Protein AF-A0AAD9XRX8-F1 (afdb_monomer_lite)

Secondary structure (DSSP, 8-state):
------HHHHHHHHHHHHHHHHHS-TTT--HHHHHHHHHHHH-SS--TTSHHHHHHHHHHHHHHHHHHHHHHHHHHHHTTS----

Organism: NCBI:txid168575

Sequence (85 aa):
MEVEIDKKTKREIKKTVKKILKGCSLNTMTEKSVREKASAELDLDIDLNDASYKAIVSDCVEEFLVKVKAESEEKRAQLQRPTTT

Radius of gyration: 16.69 Å; chains: 1; bounding box: 43×25×50 Å

Foldseek 3Di:
DPPPCPPVNLVLLLVQLVVVPVVDDLVPDDLVNSQVRSVVVVVPPDRCVDPVNVVSSVVSNVVNVVVVVVVVVVVVVVVPDPPDD

Structure (mmCIF, N/CA/C/O backbone):
data_AF-A0AAD9XRX8-F1
#
_entry.id   AF-A0AAD9XRX8-F1
#
loop_
_atom_site.group_PDB
_atom_site.id
_atom_site.type_symbol
_atom_site.label_atom_id
_atom_site.label_alt_id
_atom_site.label_comp_id
_atom_site.label_asym_id
_atom_site.label_entity_id
_atom_site.label_seq_id
_atom_site.pdbx_PDB_ins_code
_atom_site.Cartn_x
_atom_site.Cartn_y
_atom_site.Cartn_z
_atom_site.occupancy
_atom_site.B_iso_or_equiv
_atom_site.auth_seq_id
_atom_site.auth_comp_id
_atom_site.auth_asym_id
_atom_site.auth_atom_id
_atom_site.pdbx_PDB_model_num
ATOM 1 N N . MET A 1 1 ? 17.865 8.272 -18.555 1.00 36.28 1 MET A N 1
ATOM 2 C CA . MET A 1 1 ? 16.466 8.211 -19.016 1.00 36.28 1 MET A CA 1
ATOM 3 C C . MET A 1 1 ? 15.605 8.488 -17.805 1.00 36.28 1 MET A C 1
ATOM 5 O O . MET A 1 1 ? 15.611 7.676 -16.891 1.00 36.28 1 MET A O 1
ATOM 9 N N . GLU A 1 2 ? 14.971 9.656 -17.737 1.00 46.19 2 GLU A N 1
ATOM 10 C CA . GLU A 1 2 ? 13.882 9.865 -16.783 1.00 46.19 2 GLU A CA 1
ATOM 11 C C . GLU A 1 2 ? 12.703 9.047 -17.301 1.00 46.19 2 GLU A C 1
ATOM 13 O O . GLU A 1 2 ? 12.238 9.260 -18.419 1.00 46.19 2 GLU A O 1
ATOM 18 N N . VAL A 1 3 ? 12.291 8.034 -16.543 1.00 55.81 3 VAL A N 1
ATOM 19 C CA . VAL A 1 3 ? 11.081 7.283 -16.863 1.00 55.81 3 VAL A CA 1
ATOM 20 C C . VAL A 1 3 ? 9.929 8.241 -16.578 1.00 55.81 3 VAL A C 1
ATOM 22 O O . VAL A 1 3 ? 9.588 8.475 -15.418 1.00 55.81 3 VAL A O 1
ATOM 25 N N . GLU A 1 4 ? 9.386 8.876 -17.617 1.00 63.28 4 GLU A N 1
ATOM 26 C CA . GLU A 1 4 ? 8.173 9.683 -17.501 1.00 63.28 4 GLU A CA 1
ATOM 27 C C . GLU A 1 4 ? 7.026 8.764 -17.077 1.00 63.28 4 GLU A C 1
ATOM 29 O O . GLU A 1 4 ? 6.384 8.092 -17.883 1.00 63.28 4 GLU A O 1
ATOM 34 N N . ILE A 1 5 ? 6.793 8.698 -15.767 1.00 70.81 5 ILE A N 1
ATOM 35 C CA . ILE A 1 5 ? 5.650 7.985 -15.219 1.00 70.81 5 ILE A CA 1
ATOM 36 C C . ILE A 1 5 ? 4.406 8.785 -15.583 1.00 70.81 5 ILE A C 1
ATOM 38 O O . ILE A 1 5 ? 4.161 9.863 -15.030 1.00 70.81 5 ILE A O 1
ATOM 42 N N . ASP A 1 6 ? 3.600 8.227 -16.484 1.00 81.25 6 ASP A N 1
ATOM 43 C CA . ASP A 1 6 ? 2.336 8.830 -16.881 1.00 81.25 6 ASP A CA 1
ATOM 44 C C . ASP A 1 6 ? 1.466 9.124 -15.644 1.00 81.25 6 ASP A C 1
ATOM 46 O O . ASP A 1 6 ? 1.367 8.331 -14.695 1.00 81.25 6 ASP A O 1
ATOM 50 N N . LYS A 1 7 ? 0.813 10.290 -15.634 1.00 82.00 7 LYS A N 1
ATOM 51 C CA . LYS A 1 7 ? -0.044 10.715 -14.515 1.00 82.00 7 LYS A CA 1
ATOM 52 C C . LYS A 1 7 ? -1.154 9.700 -14.238 1.00 82.00 7 LYS A C 1
ATOM 54 O O . LYS A 1 7 ? -1.544 9.531 -13.079 1.00 82.00 7 LYS A O 1
ATOM 59 N N . LYS A 1 8 ? -1.655 9.020 -15.274 1.00 83.50 8 LYS A N 1
ATOM 60 C CA . LYS A 1 8 ? -2.629 7.934 -15.160 1.00 83.50 8 LYS A CA 1
ATOM 61 C C . LYS A 1 8 ? -2.022 6.754 -14.410 1.00 83.50 8 LYS A C 1
ATOM 63 O O . LYS A 1 8 ? -2.603 6.335 -13.413 1.00 83.50 8 LYS A O 1
ATOM 68 N N . THR A 1 9 ? -0.832 6.306 -14.803 1.00 82.00 9 THR A N 1
ATOM 69 C CA . THR A 1 9 ? -0.096 5.215 -14.148 1.00 82.00 9 THR A CA 1
ATOM 70 C C . THR A 1 9 ? 0.162 5.518 -12.676 1.00 82.00 9 THR A C 1
ATOM 72 O O . THR A 1 9 ? -0.182 4.724 -11.802 1.00 82.00 9 THR A O 1
ATOM 75 N N . LYS A 1 10 ? 0.660 6.720 -12.359 1.00 84.25 10 LYS A N 1
ATOM 76 C CA . LYS A 1 10 ? 0.851 7.158 -10.966 1.00 84.25 10 LYS A CA 1
ATOM 77 C C . LYS A 1 10 ? -0.450 7.103 -10.161 1.00 84.25 10 LYS A C 1
ATOM 79 O O . LYS A 1 10 ? -0.448 6.692 -8.999 1.00 84.25 10 LYS A O 1
ATOM 84 N N . ARG A 1 11 ? -1.567 7.534 -10.756 1.00 86.88 11 ARG A N 1
ATOM 85 C CA . ARG A 1 11 ? -2.883 7.532 -10.104 1.00 86.88 11 ARG A CA 1
ATOM 86 C C . ARG A 1 11 ? -3.403 6.114 -9.869 1.00 86.88 11 ARG A C 1
ATOM 88 O O . ARG A 1 11 ? -3.947 5.864 -8.794 1.00 86.88 11 ARG A O 1
ATOM 95 N N . GLU A 1 12 ? -3.228 5.218 -10.833 1.00 87.38 12 GLU A N 1
ATOM 96 C CA . GLU A 1 12 ? -3.589 3.799 -10.725 1.00 87.38 12 GLU A CA 1
ATOM 97 C C . GLU A 1 12 ? -2.799 3.141 -9.589 1.00 87.38 12 GLU A C 1
ATOM 99 O O . GLU A 1 12 ? -3.409 2.610 -8.663 1.00 87.38 12 GLU A O 1
ATOM 104 N N . ILE A 1 13 ? -1.470 3.314 -9.560 1.00 85.44 13 ILE A N 1
ATOM 105 C CA . ILE A 1 13 ? -0.602 2.796 -8.488 1.00 85.44 13 ILE A CA 1
ATOM 106 C C . ILE A 1 13 ? -1.086 3.266 -7.116 1.00 85.44 13 ILE A C 1
ATOM 108 O O . ILE A 1 13 ? -1.341 2.443 -6.236 1.00 85.44 13 ILE A O 1
ATOM 112 N N . LYS A 1 14 ? -1.280 4.581 -6.923 1.00 87.50 14 LYS A N 1
ATOM 113 C CA . LYS A 1 14 ? -1.758 5.119 -5.636 1.00 87.50 14 LYS A CA 1
ATOM 114 C C . LYS A 1 14 ? -3.118 4.533 -5.243 1.00 87.50 14 LYS A C 1
ATOM 116 O O . LYS A 1 14 ? -3.353 4.241 -4.069 1.00 87.50 14 LYS A O 1
ATOM 121 N N . LYS A 1 15 ? -4.028 4.353 -6.203 1.00 88.50 15 LYS A N 1
ATOM 122 C CA . LYS A 1 15 ? -5.367 3.804 -5.954 1.00 88.50 15 LYS A CA 1
ATOM 123 C C . LYS A 1 15 ? -5.301 2.332 -5.540 1.00 88.50 15 LYS A C 1
ATOM 125 O O . LYS A 1 15 ? -5.938 1.969 -4.551 1.00 88.50 15 LYS A O 1
ATOM 130 N N . THR A 1 16 ? -4.509 1.526 -6.240 1.00 89.12 16 THR A N 1
ATOM 131 C CA . THR A 1 16 ? -4.306 0.100 -5.953 1.00 89.12 16 THR A CA 1
ATOM 132 C C . THR A 1 16 ? -3.626 -0.097 -4.601 1.00 89.12 16 THR A C 1
ATOM 134 O O . THR A 1 16 ? -4.163 -0.793 -3.742 1.00 89.12 16 THR A O 1
ATOM 137 N N . VAL A 1 17 ? -2.522 0.615 -4.340 1.00 87.75 17 VAL A N 1
ATOM 138 C CA . VAL A 1 17 ? -1.816 0.589 -3.045 1.00 87.75 17 VAL A CA 1
ATOM 139 C C . VAL A 1 17 ? -2.769 0.923 -1.899 1.00 87.75 17 VAL A C 1
ATOM 141 O O . VAL A 1 17 ? -2.857 0.186 -0.919 1.00 87.75 17 VAL A O 1
ATOM 144 N N . LYS A 1 18 ? -3.564 1.987 -2.037 1.00 88.06 18 LYS A N 1
ATOM 145 C CA . LYS A 1 18 ? -4.531 2.390 -1.010 1.00 88.06 18 LYS A CA 1
ATOM 146 C C . LYS A 1 18 ? -5.648 1.367 -0.802 1.00 88.06 18 LYS A C 1
ATOM 148 O O . LYS A 1 18 ? -6.120 1.209 0.321 1.00 88.06 18 LYS A O 1
ATOM 153 N N . LYS A 1 19 ? -6.092 0.684 -1.858 1.00 88.50 19 LYS A N 1
ATOM 154 C CA . LYS A 1 19 ? -7.095 -0.387 -1.773 1.00 88.50 19 LYS A CA 1
ATOM 155 C C . LYS A 1 19 ? -6.543 -1.593 -1.007 1.00 88.50 19 LYS A C 1
ATOM 157 O O . LYS A 1 19 ? -7.218 -2.077 -0.102 1.00 88.50 19 LYS A O 1
ATOM 162 N N . ILE A 1 20 ? -5.304 -1.997 -1.290 1.00 87.94 20 ILE A N 1
ATOM 163 C CA . ILE A 1 20 ? -4.603 -3.068 -0.564 1.00 87.94 20 ILE A CA 1
ATOM 164 C C . ILE A 1 20 ? -4.434 -2.692 0.912 1.00 87.94 20 ILE A C 1
ATOM 166 O O . ILE A 1 20 ? -4.781 -3.479 1.788 1.00 87.94 20 ILE A O 1
ATOM 170 N N . LEU A 1 21 ? -3.976 -1.469 1.199 1.00 85.12 21 LEU A N 1
ATOM 171 C CA . LEU A 1 21 ? -3.777 -0.977 2.567 1.00 85.12 21 LEU A CA 1
ATOM 172 C C . LEU A 1 21 ? -5.078 -0.878 3.375 1.00 85.12 21 LEU A C 1
ATOM 174 O O . LEU A 1 21 ? -5.054 -1.052 4.587 1.00 85.12 21 LEU A O 1
ATOM 178 N N . LYS A 1 22 ? -6.217 -0.611 2.725 1.00 84.38 22 LYS A N 1
ATOM 179 C CA . LYS A 1 22 ? -7.537 -0.638 3.376 1.00 84.38 22 LYS A CA 1
ATOM 180 C C . LYS A 1 22 ? -8.054 -2.053 3.628 1.00 84.38 22 LYS A C 1
ATOM 182 O O . LYS A 1 22 ? -8.790 -2.255 4.587 1.00 84.38 22 LYS A O 1
ATOM 187 N N . GLY A 1 23 ? -7.732 -2.997 2.745 1.00 81.38 23 GLY A N 1
ATOM 188 C CA . GLY A 1 23 ? -8.181 -4.389 2.839 1.00 81.38 23 GLY A CA 1
ATOM 189 C C . GLY A 1 23 ? -7.296 -5.277 3.715 1.00 81.38 23 GLY A C 1
ATOM 190 O O . GLY A 1 23 ? -7.710 -6.373 4.081 1.00 81.38 23 GLY A O 1
ATOM 191 N N . CYS A 1 24 ? -6.090 -4.826 4.057 1.00 77.25 24 CYS A N 1
ATOM 192 C CA . CYS A 1 24 ? -5.152 -5.562 4.895 1.00 77.25 24 CYS A CA 1
ATOM 193 C C . CYS A 1 24 ? -4.864 -4.844 6.212 1.00 77.25 24 CYS A C 1
ATOM 195 O O . CYS A 1 24 ? -4.939 -3.624 6.328 1.00 77.25 24 CYS A O 1
ATOM 197 N N . SER A 1 25 ? -4.462 -5.620 7.215 1.00 75.56 25 SER A N 1
ATOM 198 C CA . SER A 1 25 ? -3.990 -5.078 8.482 1.00 75.56 25 SER A CA 1
ATOM 199 C C . SER A 1 25 ? -2.634 -4.392 8.294 1.00 75.56 25 SER A C 1
ATOM 201 O O . SER A 1 25 ? -1.643 -5.025 7.928 1.00 75.56 25 SER A O 1
ATOM 203 N N . LEU A 1 26 ? -2.575 -3.095 8.603 1.00 73.31 26 LEU A N 1
ATOM 204 C CA . LEU A 1 26 ? -1.347 -2.286 8.543 1.00 73.31 26 LEU A CA 1
ATOM 205 C C . LEU A 1 26 ? -0.237 -2.808 9.460 1.00 73.31 26 LEU A C 1
ATOM 207 O O . LEU A 1 26 ? 0.932 -2.543 9.225 1.00 73.31 26 LEU A O 1
ATOM 211 N N . ASN A 1 27 ? -0.606 -3.579 10.482 1.00 70.12 27 ASN A N 1
ATOM 212 C CA . ASN A 1 27 ? 0.325 -4.194 11.421 1.00 70.12 27 ASN A CA 1
ATOM 213 C C . ASN A 1 27 ? 1.123 -5.362 10.819 1.00 70.12 27 ASN A C 1
ATOM 215 O O . ASN A 1 27 ? 2.169 -5.719 11.349 1.00 70.12 27 ASN A O 1
ATOM 219 N N . THR A 1 28 ? 0.611 -5.979 9.752 1.00 71.81 28 THR A N 1
ATOM 220 C CA . THR A 1 28 ? 1.220 -7.147 9.093 1.00 71.81 28 THR A CA 1
ATOM 221 C C . THR A 1 28 ? 1.691 -6.838 7.674 1.00 71.81 28 THR A C 1
ATOM 223 O O . THR A 1 28 ? 2.442 -7.616 7.093 1.00 71.81 28 THR A O 1
ATOM 226 N N . MET A 1 29 ? 1.243 -5.724 7.092 1.00 77.62 29 MET A N 1
ATOM 227 C CA . MET A 1 29 ? 1.654 -5.292 5.759 1.00 77.62 29 MET A CA 1
ATOM 228 C C . MET A 1 29 ? 2.987 -4.551 5.802 1.00 77.62 29 MET A C 1
ATOM 230 O O . MET A 1 29 ? 3.139 -3.560 6.510 1.00 77.62 29 MET A O 1
ATOM 234 N N . THR A 1 30 ? 3.934 -5.003 4.981 1.00 80.56 30 THR A N 1
ATOM 235 C CA . THR A 1 30 ? 5.196 -4.301 4.720 1.00 80.56 30 THR A CA 1
ATOM 236 C C . THR A 1 30 ? 5.169 -3.680 3.328 1.00 80.56 30 THR A C 1
ATOM 238 O O . THR A 1 30 ? 4.463 -4.159 2.439 1.00 80.56 30 THR A O 1
ATOM 241 N N . GLU A 1 31 ? 5.971 -2.639 3.102 1.00 82.50 31 GLU A N 1
ATOM 242 C CA . GLU A 1 31 ? 6.064 -1.973 1.795 1.00 82.50 31 GLU A CA 1
ATOM 243 C C . GLU A 1 31 ? 6.399 -2.953 0.655 1.00 82.50 31 GLU A C 1
ATOM 245 O O . GLU A 1 31 ? 5.900 -2.808 -0.461 1.00 82.50 31 GLU A O 1
ATOM 250 N N . LYS A 1 32 ? 7.198 -3.991 0.945 1.00 83.88 32 LYS A N 1
ATOM 251 C CA . LYS A 1 32 ? 7.518 -5.056 -0.012 1.00 83.88 32 LYS A CA 1
ATOM 252 C C . LYS A 1 32 ? 6.263 -5.826 -0.428 1.00 83.88 32 LYS A C 1
ATOM 254 O O . LYS A 1 32 ? 5.970 -5.900 -1.615 1.00 83.88 32 LYS A O 1
ATOM 259 N N . SER A 1 33 ? 5.484 -6.321 0.533 1.00 84.56 33 SER A N 1
ATOM 260 C CA . SER A 1 33 ? 4.259 -7.076 0.239 1.00 84.56 33 SER A CA 1
ATOM 261 C C . SER A 1 33 ? 3.193 -6.223 -0.449 1.00 84.56 33 SER A C 1
ATOM 263 O O . SER A 1 33 ? 2.459 -6.719 -1.303 1.00 84.56 33 SER A O 1
ATOM 265 N N . VAL A 1 34 ? 3.119 -4.931 -0.109 1.00 85.75 34 VAL A N 1
ATOM 266 C CA . VAL A 1 34 ? 2.244 -3.973 -0.797 1.00 85.75 34 VAL A CA 1
ATOM 267 C C . VAL A 1 34 ? 2.663 -3.820 -2.256 1.00 85.75 34 VAL A C 1
ATOM 269 O O . VAL A 1 34 ? 1.795 -3.820 -3.124 1.00 85.75 34 VAL A O 1
ATOM 272 N N . ARG A 1 35 ? 3.967 -3.743 -2.546 1.00 85.00 35 ARG A N 1
ATOM 273 C CA . ARG A 1 35 ? 4.465 -3.698 -3.925 1.00 85.00 35 ARG A CA 1
ATOM 274 C C . ARG A 1 35 ? 4.206 -4.972 -4.699 1.00 85.00 35 ARG A C 1
ATOM 276 O O . ARG A 1 35 ? 3.713 -4.883 -5.812 1.00 85.00 35 ARG A O 1
ATOM 283 N N . GLU A 1 36 ? 4.480 -6.134 -4.120 1.00 85.94 36 GLU A N 1
ATOM 284 C CA . GLU A 1 36 ? 4.230 -7.412 -4.795 1.00 85.94 36 GLU A CA 1
ATOM 285 C C . GLU A 1 36 ? 2.747 -7.557 -5.158 1.00 85.94 36 GLU A C 1
ATOM 287 O O . GLU A 1 36 ? 2.411 -7.864 -6.298 1.00 85.94 36 GLU A O 1
ATOM 292 N N . LYS A 1 37 ? 1.841 -7.226 -4.228 1.00 86.06 37 LYS A N 1
ATOM 293 C CA . LYS A 1 37 ? 0.397 -7.236 -4.499 1.00 86.06 37 LYS A CA 1
ATOM 294 C C . LYS A 1 37 ? -0.036 -6.172 -5.497 1.00 86.06 37 LYS A C 1
ATOM 296 O O . LYS A 1 37 ? -0.864 -6.460 -6.348 1.00 86.06 37 LYS A O 1
ATOM 301 N N . ALA A 1 38 ? 0.474 -4.949 -5.380 1.00 85.50 38 ALA A N 1
ATOM 302 C CA . ALA A 1 38 ? 0.085 -3.872 -6.279 1.00 85.50 38 ALA A CA 1
ATOM 303 C C . ALA A 1 38 ? 0.580 -4.131 -7.705 1.00 85.50 38 ALA A C 1
ATOM 305 O O . ALA A 1 38 ? -0.159 -3.851 -8.637 1.00 85.50 38 ALA A O 1
ATOM 306 N N . SER A 1 39 ? 1.776 -4.701 -7.870 1.00 84.75 39 SER A N 1
ATOM 307 C CA . SER A 1 39 ? 2.320 -5.098 -9.171 1.00 84.75 39 SER A CA 1
ATOM 308 C C . SER A 1 39 ? 1.496 -6.240 -9.765 1.00 84.75 39 SER A C 1
ATOM 310 O O . SER A 1 39 ? 1.069 -6.143 -10.909 1.00 84.75 39 SER A O 1
ATOM 312 N N . ALA A 1 40 ? 1.143 -7.244 -8.952 1.00 84.44 40 ALA A N 1
ATOM 313 C CA . ALA A 1 40 ? 0.259 -8.328 -9.377 1.00 84.44 40 ALA A CA 1
ATOM 314 C C . ALA A 1 40 ? -1.163 -7.857 -9.744 1.00 84.44 40 ALA A C 1
ATOM 316 O O . ALA A 1 40 ? -1.764 -8.398 -10.659 1.00 84.44 40 ALA A O 1
ATOM 317 N N . GLU A 1 41 ? -1.722 -6.866 -9.040 1.00 84.31 41 GLU A N 1
ATOM 318 C CA . GLU A 1 41 ? -3.071 -6.339 -9.319 1.00 84.31 41 GLU A CA 1
ATOM 319 C C . GLU A 1 41 ? -3.079 -5.337 -10.487 1.00 84.31 41 GLU A C 1
ATOM 321 O O . GLU A 1 41 ? -4.129 -5.105 -11.084 1.00 84.31 41 GLU A O 1
ATOM 326 N N . LEU A 1 42 ? -1.933 -4.727 -10.811 1.00 79.19 42 LEU A N 1
ATOM 327 C CA . LEU A 1 42 ? -1.825 -3.778 -11.918 1.00 79.19 42 LEU A CA 1
ATOM 328 C C . LEU A 1 42 ? -1.737 -4.457 -13.287 1.00 79.19 42 LEU A C 1
ATOM 330 O O . LEU A 1 42 ? -2.023 -3.752 -14.250 1.00 79.19 42 LEU A O 1
ATOM 334 N N . ASP A 1 43 ? -1.405 -5.758 -13.367 1.00 65.56 43 ASP A N 1
ATOM 335 C CA . ASP A 1 43 ? -1.384 -6.674 -14.545 1.00 65.56 43 ASP A CA 1
ATOM 336 C C . ASP A 1 43 ? -0.638 -6.169 -15.810 1.00 65.56 43 ASP A C 1
ATOM 338 O O . ASP A 1 43 ? -0.397 -6.893 -16.768 1.00 65.56 43 ASP A O 1
ATOM 342 N N . LEU A 1 44 ? -0.225 -4.910 -15.797 1.00 57.97 44 LEU A N 1
ATOM 343 C CA . LEU A 1 44 ? 0.601 -4.198 -16.748 1.00 57.97 44 LEU A CA 1
ATOM 344 C C . LEU A 1 44 ? 2.034 -4.290 -16.232 1.00 57.97 44 LEU A C 1
ATOM 346 O O . LEU A 1 44 ? 2.223 -4.249 -15.021 1.00 57.97 44 LEU A O 1
ATOM 350 N N . ASP A 1 45 ? 2.999 -4.363 -17.147 1.00 63.50 45 ASP A N 1
ATOM 351 C CA . ASP A 1 45 ? 4.475 -4.413 -17.032 1.00 63.50 45 ASP A CA 1
ATOM 352 C C . ASP A 1 45 ? 5.135 -3.326 -16.126 1.00 63.50 45 ASP A C 1
ATOM 354 O O . ASP A 1 45 ? 6.175 -2.743 -16.424 1.00 63.50 45 ASP A O 1
ATOM 358 N N . ILE A 1 46 ? 4.500 -2.972 -15.013 1.00 68.75 46 ILE A N 1
ATOM 359 C CA . ILE A 1 46 ? 4.891 -1.960 -14.048 1.00 68.75 46 ILE A CA 1
ATOM 360 C C . ILE A 1 46 ? 5.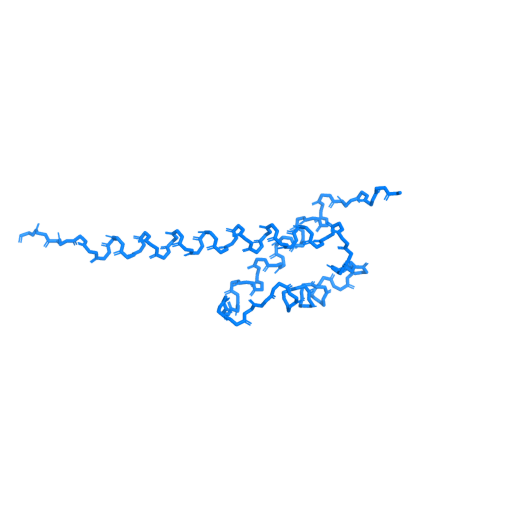570 -2.701 -12.910 1.00 68.75 46 ILE A C 1
ATOM 362 O O . ILE A 1 46 ? 4.952 -3.163 -11.941 1.00 68.75 46 ILE A O 1
ATOM 366 N N . ASP A 1 47 ? 6.881 -2.795 -13.044 1.00 72.44 47 ASP A N 1
ATOM 367 C CA . ASP A 1 47 ? 7.728 -3.310 -11.996 1.00 72.44 47 ASP A CA 1
ATOM 368 C C . ASP A 1 47 ? 7.850 -2.256 -10.882 1.00 72.44 47 ASP A C 1
ATOM 370 O O . ASP A 1 47 ? 8.557 -1.254 -10.980 1.00 72.44 47 ASP A O 1
ATOM 374 N N . LEU A 1 48 ? 7.110 -2.464 -9.791 1.00 74.75 48 LEU A N 1
ATOM 375 C CA . LEU A 1 48 ? 7.165 -1.591 -8.615 1.00 74.75 48 LEU A CA 1
ATOM 376 C C . LEU A 1 48 ? 8.490 -1.730 -7.834 1.00 74.75 48 LEU A C 1
ATOM 378 O O . LEU A 1 48 ? 8.702 -1.019 -6.843 1.00 74.75 48 LEU A O 1
ATOM 382 N N . ASN A 1 49 ? 9.375 -2.652 -8.223 1.00 74.44 49 ASN A N 1
ATOM 383 C CA . ASN A 1 49 ? 10.722 -2.744 -7.669 1.00 74.44 49 ASN A CA 1
ATOM 384 C C . ASN A 1 49 ? 11.636 -1.646 -8.236 1.00 74.44 49 ASN A C 1
ATOM 386 O O . ASN A 1 49 ? 12.603 -1.270 -7.569 1.00 74.44 49 ASN A O 1
ATOM 390 N N . ASP A 1 50 ? 11.293 -1.077 -9.395 1.00 81.00 50 ASP A N 1
ATOM 391 C CA . ASP A 1 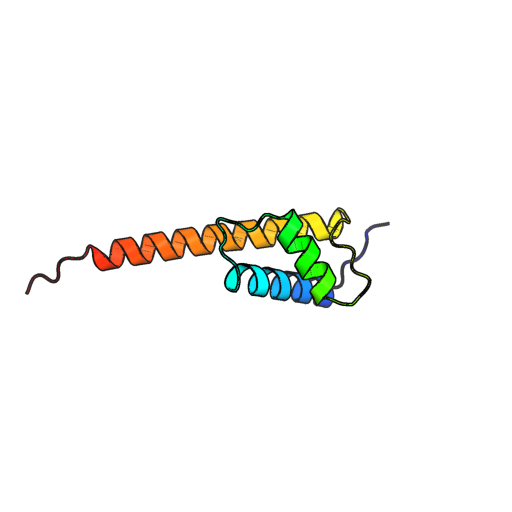50 ? 11.993 0.071 -9.960 1.00 81.00 50 ASP A CA 1
ATOM 392 C C . ASP A 1 50 ? 11.988 1.272 -8.996 1.00 81.00 50 ASP A C 1
ATOM 394 O O . ASP A 1 50 ? 11.002 1.569 -8.305 1.00 81.00 50 ASP A O 1
ATOM 398 N N . ALA A 1 51 ? 13.117 1.979 -8.941 1.00 80.50 51 ALA A N 1
ATOM 399 C CA . ALA A 1 51 ? 13.334 3.083 -8.015 1.00 80.50 51 ALA A CA 1
ATOM 400 C C . ALA A 1 51 ? 12.304 4.214 -8.186 1.00 80.50 51 ALA A C 1
ATOM 402 O O . ALA A 1 51 ? 11.887 4.815 -7.189 1.00 80.50 51 ALA A O 1
ATOM 403 N N . SER A 1 52 ? 11.850 4.476 -9.416 1.00 79.69 52 SER A N 1
ATOM 404 C CA . SER A 1 52 ? 10.897 5.548 -9.708 1.00 79.69 52 SER A CA 1
ATOM 405 C C . SER A 1 52 ? 9.508 5.255 -9.132 1.00 79.69 52 SER A C 1
ATOM 407 O O . SER A 1 52 ? 8.858 6.149 -8.585 1.00 79.69 52 SER A O 1
ATOM 409 N N . TYR A 1 53 ? 9.063 3.997 -9.174 1.00 80.75 53 TYR A N 1
ATOM 410 C CA . TYR A 1 53 ? 7.777 3.589 -8.602 1.00 80.75 53 TYR A CA 1
ATOM 411 C C . TYR A 1 53 ? 7.859 3.289 -7.106 1.00 80.75 53 TYR A C 1
ATOM 413 O O . TYR A 1 53 ? 6.912 3.573 -6.369 1.00 80.75 53 TYR A O 1
ATOM 421 N N . LYS A 1 54 ? 9.003 2.781 -6.635 1.00 83.88 54 LYS A N 1
ATOM 422 C CA . LYS A 1 54 ? 9.286 2.543 -5.216 1.00 83.88 54 LYS A CA 1
ATOM 423 C C . LYS A 1 54 ? 8.988 3.771 -4.365 1.00 83.88 54 LYS A C 1
ATOM 425 O O . LYS A 1 54 ? 8.268 3.658 -3.375 1.00 83.88 54 LYS A O 1
ATOM 430 N N . ALA A 1 55 ? 9.490 4.936 -4.776 1.00 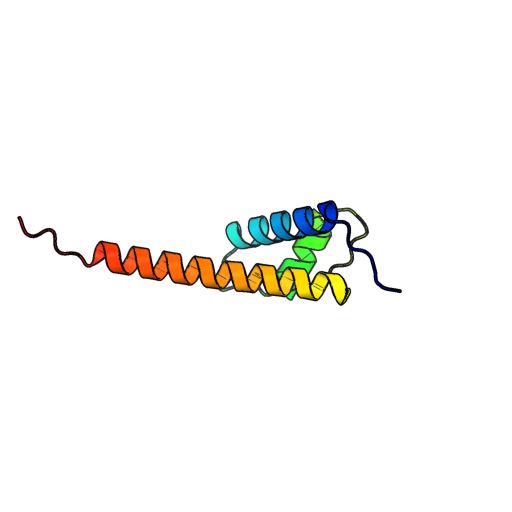84.81 55 ALA A N 1
ATOM 431 C CA . ALA A 1 55 ? 9.265 6.188 -4.060 1.00 84.81 55 ALA A CA 1
ATOM 432 C C . ALA A 1 55 ? 7.769 6.538 -3.967 1.00 84.81 55 ALA A C 1
ATOM 434 O O . ALA A 1 55 ? 7.300 6.966 -2.917 1.00 84.81 55 ALA A O 1
ATOM 435 N N . ILE A 1 56 ? 6.999 6.290 -5.032 1.00 85.00 56 ILE A N 1
ATOM 436 C CA . ILE A 1 56 ? 5.551 6.550 -5.065 1.00 85.00 56 ILE A CA 1
ATOM 437 C C . ILE A 1 56 ? 4.806 5.638 -4.090 1.00 85.00 56 ILE A C 1
ATOM 439 O O . ILE A 1 56 ? 3.884 6.090 -3.413 1.00 85.00 56 ILE A O 1
ATOM 443 N N . VAL A 1 57 ? 5.173 4.356 -4.032 1.00 84.19 57 VAL A N 1
ATOM 444 C CA . VAL A 1 57 ? 4.530 3.404 -3.119 1.00 84.19 57 VAL A CA 1
ATOM 445 C C . VAL A 1 57 ? 4.876 3.736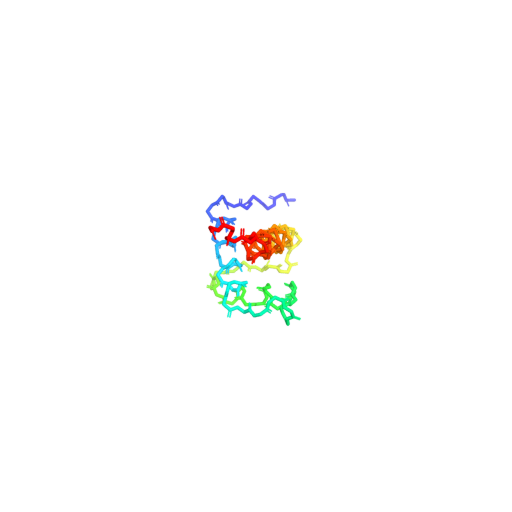 -1.673 1.00 84.19 57 VAL A C 1
ATOM 447 O O . VAL A 1 57 ? 3.973 3.760 -0.842 1.00 84.19 57 VAL A O 1
ATOM 450 N N . SER A 1 58 ? 6.140 4.054 -1.397 1.00 86.62 58 SER A N 1
ATOM 451 C CA . SER A 1 58 ? 6.620 4.452 -0.070 1.00 86.62 58 SER A CA 1
ATOM 452 C C . SER A 1 58 ? 5.874 5.694 0.444 1.00 86.62 58 SER A C 1
ATOM 454 O O . SER A 1 58 ? 5.217 5.630 1.482 1.00 86.62 58 SER A O 1
ATOM 456 N N . ASP A 1 59 ? 5.819 6.758 -0.368 1.00 87.56 59 ASP A N 1
ATOM 457 C CA . ASP A 1 59 ? 5.043 7.985 -0.111 1.00 87.56 59 ASP A CA 1
ATOM 458 C C . ASP A 1 59 ? 3.562 7.683 0.168 1.00 87.56 59 ASP A C 1
ATOM 460 O O . ASP A 1 59 ? 2.961 8.185 1.117 1.00 87.56 59 ASP A O 1
ATOM 464 N N . CYS A 1 60 ? 2.961 6.797 -0.629 1.00 86.75 60 CYS A N 1
ATOM 465 C CA . CYS A 1 60 ? 1.549 6.464 -0.493 1.00 86.75 60 CYS A CA 1
ATOM 466 C C . CYS A 1 60 ? 1.242 5.633 0.766 1.00 86.75 60 CYS A C 1
ATOM 468 O O . CYS A 1 60 ? 0.163 5.785 1.346 1.00 86.75 60 CYS A O 1
ATOM 470 N N . VAL A 1 61 ? 2.156 4.746 1.174 1.00 84.31 61 VAL A N 1
ATOM 471 C CA . VAL A 1 61 ? 2.045 3.960 2.413 1.00 84.31 61 VAL A CA 1
ATOM 472 C C . VAL A 1 61 ? 2.201 4.875 3.623 1.00 84.31 61 VAL A C 1
ATOM 474 O O . VAL A 1 61 ? 1.394 4.796 4.549 1.00 84.31 61 VAL A O 1
ATOM 477 N N . GLU A 1 62 ? 3.183 5.774 3.599 1.00 86.88 62 GLU A N 1
ATOM 478 C CA . GLU A 1 62 ? 3.433 6.713 4.690 1.00 86.88 62 GLU A CA 1
ATOM 479 C C . GLU A 1 62 ? 2.251 7.677 4.883 1.00 86.88 62 GLU A C 1
ATOM 481 O O . GLU A 1 62 ? 1.709 7.767 5.987 1.00 86.88 62 GLU A O 1
ATOM 486 N N . GLU A 1 63 ? 1.744 8.289 3.802 1.00 87.75 63 GLU A N 1
ATOM 487 C CA . GLU A 1 63 ? 0.553 9.153 3.848 1.00 87.75 63 GLU A CA 1
ATOM 488 C C . GLU A 1 63 ? -0.663 8.403 4.420 1.00 87.75 63 GLU A C 1
ATOM 490 O O . GLU A 1 63 ? -1.448 8.949 5.204 1.00 87.75 63 GLU A O 1
ATOM 495 N N . PHE A 1 64 ? -0.826 7.128 4.052 1.00 85.56 64 PHE A N 1
ATOM 496 C CA . PHE A 1 64 ? -1.919 6.305 4.557 1.00 85.56 64 PHE A CA 1
ATOM 497 C C . PHE A 1 64 ? -1.786 6.028 6.057 1.00 85.56 64 PHE A C 1
ATOM 499 O O . PHE A 1 64 ? -2.765 6.180 6.788 1.00 85.56 64 PHE A O 1
ATOM 506 N N . LEU A 1 65 ? -0.591 5.666 6.531 1.00 83.31 65 LEU A N 1
ATOM 507 C CA . LEU A 1 65 ? -0.325 5.423 7.950 1.00 83.31 65 LEU A CA 1
ATOM 508 C C . LEU A 1 65 ? -0.556 6.680 8.791 1.00 83.31 65 LEU A C 1
ATOM 510 O O . LEU A 1 65 ? -1.178 6.592 9.851 1.00 83.31 65 LEU A O 1
ATOM 514 N N . VAL A 1 66 ? -0.112 7.845 8.309 1.00 86.69 66 VAL A N 1
ATOM 515 C CA . VAL A 1 66 ? -0.362 9.138 8.965 1.00 86.69 66 VAL A CA 1
ATOM 516 C C . VAL A 1 66 ? -1.864 9.392 9.082 1.00 86.69 66 VAL A C 1
ATOM 518 O O . VAL A 1 66 ? -2.352 9.685 10.173 1.00 86.69 66 VAL A O 1
ATOM 521 N N . LYS A 1 67 ? -2.622 9.198 7.995 1.00 86.06 67 LYS A N 1
ATOM 522 C CA . LYS A 1 67 ? -4.086 9.347 8.011 1.00 86.06 67 LYS A CA 1
ATOM 523 C C . LYS A 1 67 ? -4.770 8.404 8.991 1.00 86.06 67 LYS A C 1
ATOM 525 O O . LYS A 1 67 ? -5.658 8.831 9.719 1.00 86.06 67 LYS A O 1
ATOM 530 N N . VAL A 1 68 ? -4.369 7.135 9.023 1.00 83.19 68 VAL A N 1
ATOM 531 C CA . VAL A 1 68 ? -4.985 6.140 9.912 1.00 83.19 68 VAL A CA 1
ATOM 532 C C . VAL A 1 68 ? -4.666 6.424 11.377 1.00 83.19 68 VAL A C 1
ATOM 534 O O . VAL A 1 68 ? -5.543 6.265 12.228 1.00 83.19 68 VAL A O 1
ATOM 537 N N . LYS A 1 69 ? -3.447 6.887 11.683 1.00 82.38 69 LYS A N 1
ATOM 538 C CA . LYS A 1 69 ? -3.084 7.336 13.033 1.00 82.38 69 LYS A CA 1
ATOM 539 C C . LYS A 1 69 ? -3.912 8.547 13.456 1.00 82.38 69 LYS A C 1
ATOM 541 O O . LYS A 1 69 ? -4.503 8.505 14.529 1.00 82.38 69 LYS A O 1
ATOM 546 N N . ALA A 1 70 ? -4.012 9.562 12.598 1.00 84.69 70 ALA A N 1
ATOM 547 C CA . ALA A 1 70 ? -4.815 10.753 12.865 1.00 84.69 70 ALA A CA 1
ATOM 548 C C . ALA A 1 70 ? -6.299 10.412 13.093 1.00 84.69 70 ALA A C 1
ATOM 550 O O . ALA A 1 70 ? -6.890 10.858 14.071 1.00 84.69 70 ALA A O 1
ATOM 551 N N . GLU A 1 71 ? -6.891 9.557 12.250 1.00 81.44 71 GLU A N 1
ATOM 552 C CA . GLU A 1 71 ? -8.291 9.137 12.406 1.00 81.44 71 GLU A CA 1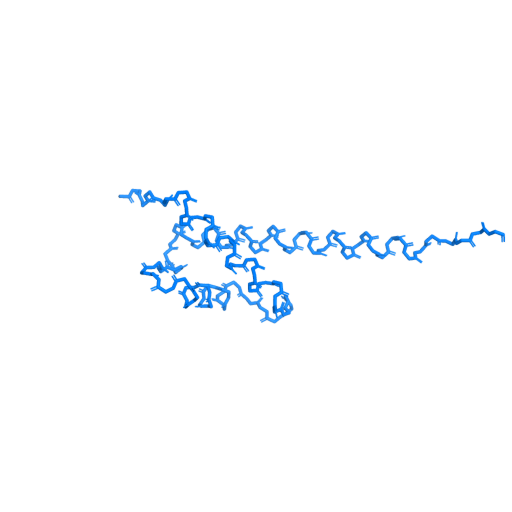
ATOM 553 C C . GLU A 1 71 ? -8.504 8.315 13.690 1.00 81.44 71 GLU A C 1
ATOM 555 O O . GLU A 1 71 ? -9.523 8.454 14.371 1.00 81.44 71 GLU A O 1
ATOM 560 N N . SER A 1 72 ? -7.533 7.470 14.050 1.00 76.56 72 SER A N 1
ATOM 561 C CA . SER A 1 72 ? -7.585 6.683 15.287 1.00 76.56 72 SER A CA 1
ATOM 562 C C . SER A 1 72 ? -7.494 7.569 16.529 1.00 76.56 72 SER A C 1
ATOM 564 O O . SER A 1 72 ? -8.232 7.344 17.487 1.00 76.56 72 SER A O 1
ATOM 566 N N . GLU A 1 73 ? -6.628 8.584 16.519 1.00 76.56 73 GLU A N 1
ATOM 567 C CA . GLU A 1 73 ? -6.486 9.545 17.617 1.00 76.56 73 GLU A CA 1
ATOM 568 C C . GLU A 1 73 ? -7.739 10.417 17.773 1.00 76.56 73 GLU A C 1
ATOM 570 O O . GLU A 1 73 ? -8.259 10.557 18.881 1.00 76.56 73 GLU A O 1
ATOM 575 N N . GLU A 1 74 ? -8.303 10.906 16.665 1.00 74.19 74 GLU A N 1
ATOM 576 C CA . GLU A 1 74 ? -9.531 11.704 16.671 1.00 74.19 74 GLU A CA 1
ATOM 577 C C . GLU A 1 74 ? -10.738 10.909 17.196 1.00 74.19 74 GLU A C 1
ATOM 579 O O . GLU A 1 74 ? -11.496 11.402 18.036 1.00 74.19 74 GLU A O 1
ATOM 584 N N . LYS A 1 75 ? -10.897 9.643 16.781 1.00 70.88 75 LYS A N 1
ATOM 585 C CA . LYS A 1 75 ? -11.942 8.754 17.324 1.00 70.88 75 LYS A CA 1
ATOM 586 C C . LYS A 1 75 ? -11.778 8.526 18.827 1.00 70.88 75 LYS A C 1
ATOM 588 O O . LYS A 1 75 ? -12.766 8.499 19.561 1.00 70.88 75 LYS A O 1
ATOM 593 N N . ARG A 1 76 ? -10.537 8.410 19.304 1.00 66.19 76 ARG A N 1
ATOM 594 C CA . ARG A 1 76 ? -10.224 8.234 20.730 1.00 66.19 76 ARG A CA 1
ATOM 595 C C . ARG A 1 76 ? -10.488 9.501 21.548 1.00 66.19 76 ARG A C 1
ATOM 597 O O . ARG A 1 76 ? -10.877 9.398 22.710 1.00 66.19 76 ARG A O 1
ATOM 604 N N . ALA A 1 77 ? -10.310 10.680 20.955 1.00 67.31 77 ALA A N 1
ATOM 605 C CA . ALA A 1 77 ? -10.633 11.963 21.575 1.00 67.31 77 ALA A CA 1
ATOM 606 C C . ALA A 1 77 ? -12.151 12.219 21.645 1.00 67.31 77 ALA A C 1
ATOM 608 O O . ALA A 1 77 ? -12.635 12.789 22.622 1.00 67.31 77 ALA A O 1
ATOM 609 N N . GLN A 1 78 ? -12.924 11.768 20.650 1.00 62.25 78 GLN A N 1
ATOM 610 C CA . GLN A 1 78 ? -14.384 11.922 20.646 1.00 62.25 78 GLN A CA 1
ATOM 611 C C . GLN A 1 78 ? -15.095 11.023 21.670 1.00 62.25 78 GLN A C 1
ATOM 613 O O . GLN A 1 78 ? -16.056 11.474 22.287 1.00 62.25 78 GLN A O 1
ATOM 618 N N . LEU A 1 79 ? -14.600 9.803 21.927 1.00 60.00 79 LEU A N 1
ATOM 619 C CA . LEU A 1 79 ? -15.172 8.914 22.954 1.00 60.0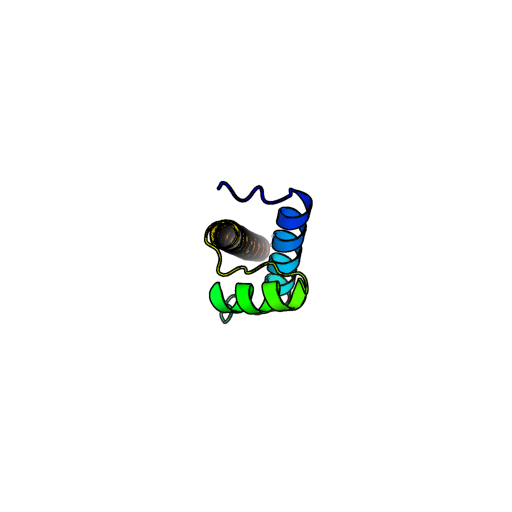0 79 LEU A CA 1
ATOM 620 C C . LEU A 1 79 ? -14.926 9.376 24.402 1.00 60.00 79 LEU A C 1
ATOM 622 O O . LEU A 1 79 ? -15.588 8.891 25.313 1.00 60.00 79 LEU A O 1
ATOM 626 N N . GLN A 1 80 ? -13.973 10.283 24.631 1.00 59.12 80 GLN A N 1
ATOM 627 C CA . GLN A 1 80 ? -13.620 10.774 25.968 1.00 59.12 80 GLN A CA 1
ATOM 628 C C . GLN A 1 80 ? -14.323 12.082 26.346 1.00 59.12 80 GLN A C 1
ATOM 630 O O . GLN A 1 80 ? -14.042 12.622 27.413 1.00 59.12 80 GLN A O 1
ATOM 635 N N . ARG A 1 81 ? -15.233 12.613 25.515 1.00 52.91 81 ARG A N 1
ATOM 636 C CA . ARG A 1 81 ? -16.071 13.743 25.934 1.00 52.91 81 ARG A CA 1
ATOM 637 C C . ARG A 1 81 ? -17.178 13.201 26.846 1.00 52.91 81 ARG A C 1
ATOM 639 O O . ARG A 1 81 ? -18.048 12.497 26.336 1.00 52.91 81 ARG A O 1
ATOM 646 N N . PRO A 1 82 ? -17.179 13.490 28.161 1.00 58.03 82 PRO A N 1
ATOM 647 C CA . PRO A 1 82 ? -18.327 13.155 28.985 1.00 58.03 82 PRO A CA 1
ATOM 648 C C . PRO A 1 82 ? -19.523 13.953 28.459 1.00 58.03 82 PRO A C 1
ATOM 650 O O . PRO A 1 82 ? -19.487 15.182 28.396 1.00 58.03 82 PRO A O 1
ATOM 653 N N . THR A 1 83 ? -20.583 13.261 28.049 1.00 59.19 83 THR A N 1
ATOM 654 C CA . THR A 1 83 ? -21.920 13.850 27.971 1.00 59.19 83 THR A CA 1
ATOM 655 C C . THR A 1 83 ? -22.336 14.212 29.392 1.00 59.19 83 THR A C 1
ATOM 657 O O . THR A 1 83 ? -22.904 13.390 30.104 1.00 59.19 83 THR A O 1
ATOM 660 N N . THR A 1 84 ? -21.993 15.422 29.826 1.00 55.19 84 THR A N 1
ATOM 661 C CA . THR A 1 84 ? -22.601 16.040 31.004 1.00 55.19 84 THR A CA 1
ATOM 662 C C . THR A 1 84 ? -23.964 16.573 30.574 1.00 55.19 84 THR A C 1
ATOM 664 O O . THR A 1 84 ? -24.048 17.547 29.825 1.00 55.19 84 THR A O 1
ATOM 667 N N . THR A 1 85 ? -25.026 15.895 30.997 1.00 50.97 85 THR A N 1
ATOM 668 C CA . THR A 1 85 ? -26.399 16.411 31.071 1.00 50.97 85 THR A CA 1
ATOM 669 C C . THR A 1 85 ? -26.853 16.264 32.508 1.00 50.97 85 THR A C 1
ATOM 671 O O . THR A 1 85 ? -26.568 15.192 33.085 1.00 50.97 85 THR A O 1
#

InterPro domains:
  IPR014876 DEK, C-terminal [PF08766] (9-65)
  IPR014876 DEK, C-terminal [PS51998] (7-66)

pLDDT: mean 77.31, std 11.41, range [36.28, 89.12]